Protein AF-A0A1G8EEW2-F1 (afdb_monomer_lite)

Structure (mmCIF, N/CA/C/O backbone):
data_AF-A0A1G8EEW2-F1
#
_entry.id   AF-A0A1G8EEW2-F1
#
loop_
_atom_site.group_PDB
_atom_site.id
_atom_site.type_symbol
_atom_site.label_atom_id
_atom_site.label_alt_id
_atom_site.label_comp_id
_atom_site.label_asym_id
_atom_site.label_entity_id
_atom_site.label_seq_id
_atom_site.pdbx_PDB_ins_code
_atom_site.Cartn_x
_atom_site.Cartn_y
_atom_site.Cartn_z
_atom_site.occupancy
_atom_site.B_iso_or_equiv
_atom_site.auth_seq_id
_atom_site.auth_comp_id
_atom_site.auth_asym_id
_atom_site.auth_atom_id
_atom_site.pdbx_PDB_model_num
ATOM 1 N N . MET A 1 1 ? -9.963 43.872 -14.928 1.00 46.62 1 MET A N 1
ATOM 2 C CA . MET A 1 1 ? -9.185 44.396 -16.072 1.00 46.62 1 MET A CA 1
ATOM 3 C C . MET A 1 1 ? -8.882 43.248 -17.023 1.00 46.62 1 MET A C 1
ATOM 5 O O . MET A 1 1 ? -8.241 42.291 -16.617 1.00 46.62 1 MET A O 1
ATOM 9 N N . ARG A 1 2 ? -9.425 43.295 -18.245 1.00 52.06 2 ARG A N 1
ATOM 10 C CA . ARG A 1 2 ? -9.190 42.301 -19.303 1.00 52.06 2 ARG A CA 1
ATOM 11 C C . ARG A 1 2 ? -7.984 42.766 -20.119 1.00 52.06 2 ARG A C 1
ATOM 13 O O . ARG A 1 2 ? -7.975 43.918 -20.540 1.00 52.06 2 ARG A O 1
ATOM 20 N N . LYS A 1 3 ? -7.003 41.900 -20.364 1.00 51.62 3 LYS A N 1
ATOM 21 C CA . LYS A 1 3 ? -6.015 42.116 -21.426 1.00 51.62 3 LYS A CA 1
ATOM 22 C C . LYS A 1 3 ? -5.994 40.884 -22.319 1.00 51.62 3 LYS A C 1
ATOM 24 O O . LYS A 1 3 ? -5.656 39.790 -21.889 1.00 51.62 3 LYS A O 1
ATOM 29 N N . SER A 1 4 ? -6.461 41.107 -23.539 1.00 51.03 4 SER A N 1
ATOM 30 C CA . SER A 1 4 ? -6.403 40.210 -24.682 1.00 51.03 4 SER A CA 1
ATOM 31 C C . SER A 1 4 ? -5.184 40.616 -25.507 1.00 51.03 4 SER A C 1
ATOM 33 O O . SER A 1 4 ? -5.006 41.811 -25.733 1.00 51.03 4 SER A O 1
ATOM 35 N N . 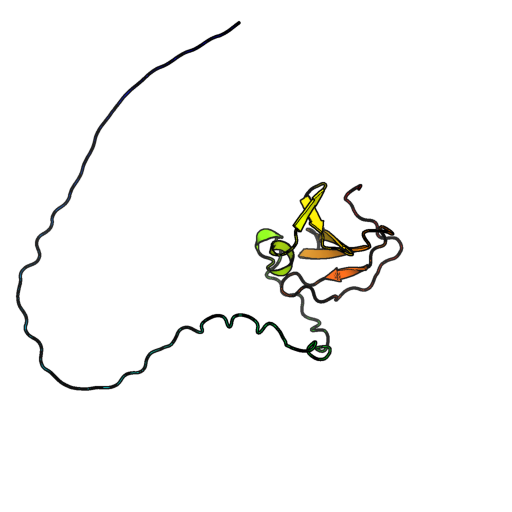ILE A 1 5 ? -4.368 39.659 -25.953 1.00 55.34 5 ILE A N 1
ATOM 36 C CA . ILE A 1 5 ? -3.429 39.851 -27.067 1.00 55.34 5 ILE A CA 1
ATOM 37 C C . ILE A 1 5 ? -3.501 38.598 -27.946 1.00 55.34 5 ILE A C 1
ATOM 39 O O . ILE A 1 5 ? -3.290 37.482 -27.477 1.00 55.34 5 ILE A O 1
ATOM 43 N N . ARG A 1 6 ? -3.848 38.813 -29.218 1.00 53.44 6 ARG A N 1
ATOM 44 C CA . ARG A 1 6 ? -3.702 37.881 -30.344 1.00 53.44 6 ARG A CA 1
ATOM 45 C C . ARG A 1 6 ? -2.419 38.231 -31.107 1.00 53.44 6 ARG A C 1
ATOM 47 O O . ARG A 1 6 ? -2.163 39.415 -31.289 1.00 53.44 6 ARG A O 1
ATOM 54 N N . ALA A 1 7 ? -1.721 37.225 -31.631 1.00 48.31 7 ALA A N 1
ATOM 55 C CA . ALA A 1 7 ? -0.947 37.221 -32.890 1.00 48.31 7 ALA A CA 1
ATOM 56 C C . ALA A 1 7 ? -0.492 35.755 -33.100 1.00 48.31 7 ALA A C 1
ATOM 58 O O . ALA A 1 7 ? 0.016 35.171 -32.151 1.00 48.31 7 ALA A O 1
ATOM 59 N N . VAL A 1 8 ? -0.823 34.982 -34.142 1.00 47.50 8 VAL A N 1
ATOM 60 C CA . VAL A 1 8 ? -0.857 35.126 -35.614 1.00 47.50 8 VAL A CA 1
ATOM 61 C C . VAL A 1 8 ? 0.493 34.817 -36.296 1.00 47.50 8 VAL A C 1
ATOM 63 O O . VAL A 1 8 ? 1.435 35.589 -36.199 1.00 47.50 8 VAL A O 1
ATOM 66 N N . LEU A 1 9 ? 0.441 33.713 -37.062 1.00 44.91 9 LEU A N 1
ATOM 67 C CA . LEU A 1 9 ? 1.160 33.307 -38.285 1.00 44.91 9 LEU A CA 1
ATOM 68 C C . LEU A 1 9 ? 2.604 32.770 -38.281 1.00 44.91 9 LEU A C 1
ATOM 70 O O . LEU A 1 9 ? 3.500 33.290 -37.630 1.00 44.91 9 LEU A O 1
ATOM 74 N N . SER A 1 10 ? 2.777 31.847 -39.247 1.00 43.91 10 SER A N 1
ATOM 75 C CA . SER A 1 10 ? 3.947 31.590 -40.114 1.00 43.91 10 SER A CA 1
ATOM 76 C C . SER A 1 10 ? 4.666 30.274 -39.803 1.00 43.91 10 SER A C 1
ATOM 78 O O . SER A 1 10 ? 4.938 29.989 -38.648 1.00 43.91 10 SER A O 1
ATOM 80 N N . SER A 1 11 ? 5.064 29.412 -40.736 1.00 39.88 11 SER A N 1
ATOM 81 C CA . SER A 1 11 ? 4.850 29.244 -42.177 1.00 39.88 11 SER A CA 1
ATOM 82 C C . SER A 1 11 ? 5.464 27.883 -42.537 1.00 39.88 11 SER A C 1
ATOM 84 O O . SER A 1 11 ? 6.407 27.445 -41.887 1.00 39.88 11 SER A O 1
ATOM 86 N N . THR A 1 12 ? 4.896 27.244 -43.560 1.00 51.81 12 THR A N 1
ATOM 87 C CA . THR A 1 12 ? 5.516 26.327 -44.543 1.00 51.81 12 THR A CA 1
ATOM 88 C C . THR A 1 12 ? 6.803 25.563 -44.190 1.00 51.81 12 THR A C 1
ATOM 90 O O . THR A 1 12 ? 7.849 26.168 -43.991 1.00 51.81 12 THR A O 1
ATOM 93 N N . ALA A 1 13 ? 6.785 24.247 -44.421 1.00 52.00 13 ALA A N 1
ATOM 94 C CA . ALA A 1 13 ? 7.497 23.663 -45.568 1.00 52.00 13 ALA A CA 1
ATOM 95 C C . ALA A 1 13 ? 7.127 22.181 -45.746 1.00 52.00 13 ALA A C 1
ATOM 97 O O . ALA A 1 13 ? 7.368 21.346 -44.877 1.00 52.00 13 ALA A O 1
ATOM 98 N N . CYS A 1 14 ? 6.547 21.872 -46.907 1.00 44.25 14 CYS A N 1
ATOM 99 C CA . CYS A 1 14 ? 6.525 20.530 -47.474 1.00 44.25 14 CYS A CA 1
ATOM 100 C C . CYS A 1 14 ? 7.940 20.167 -47.931 1.00 44.25 14 CYS A C 1
ATOM 102 O O . CYS A 1 14 ? 8.557 20.954 -48.644 1.00 44.25 14 CYS A O 1
ATOM 104 N N . LEU A 1 15 ? 8.401 18.958 -47.627 1.00 50.59 15 LEU A N 1
ATOM 105 C CA . LEU A 1 15 ? 9.419 18.283 -48.429 1.00 50.59 15 LEU A CA 1
ATOM 106 C C . LEU A 1 15 ? 8.953 16.849 -48.665 1.00 50.59 15 LEU A C 1
ATOM 108 O O . LEU A 1 15 ? 9.095 15.969 -47.821 1.00 50.59 15 LEU A O 1
ATOM 112 N N . ALA A 1 16 ? 8.332 16.661 -49.827 1.00 52.00 16 ALA A N 1
ATOM 113 C CA . ALA A 1 16 ? 8.111 15.365 -50.435 1.00 52.00 16 ALA A CA 1
ATOM 114 C C . ALA A 1 16 ? 9.401 14.969 -51.165 1.00 52.00 16 ALA A C 1
ATOM 116 O O . ALA A 1 16 ? 9.772 15.610 -52.146 1.00 52.00 16 ALA A O 1
ATOM 117 N N . SER A 1 17 ? 10.072 13.920 -50.694 1.00 48.88 17 SER A N 1
ATOM 118 C CA . SER A 1 17 ? 11.145 13.259 -51.438 1.00 48.88 17 SER A CA 1
ATOM 119 C C . SER A 1 17 ? 10.593 11.982 -52.057 1.00 48.88 17 SER A C 1
ATOM 121 O O . SER A 1 17 ? 10.326 11.001 -51.367 1.00 48.88 17 SER A O 1
ATOM 123 N N . LEU A 1 18 ? 10.396 12.040 -53.371 1.00 47.81 18 LEU A N 1
ATOM 124 C CA . LEU A 1 18 ? 10.058 10.931 -54.251 1.00 47.81 18 LEU A CA 1
ATOM 125 C C . LEU A 1 18 ? 11.375 10.303 -54.730 1.00 47.81 18 LEU A C 1
ATOM 127 O O . LEU A 1 18 ? 12.178 10.991 -55.356 1.00 47.81 18 LEU A O 1
ATOM 131 N N . LEU A 1 19 ? 11.603 9.018 -54.456 1.00 55.31 19 LEU A N 1
ATOM 132 C CA . LEU A 1 19 ? 12.672 8.250 -55.096 1.00 55.31 19 LEU A CA 1
ATOM 133 C C . LEU A 1 19 ? 12.113 6.945 -55.665 1.00 55.31 19 LEU A C 1
ATOM 135 O O . LEU A 1 19 ? 11.379 6.198 -55.024 1.00 55.31 19 LEU A O 1
ATOM 139 N N . LEU A 1 20 ? 12.458 6.791 -56.935 1.00 48.94 20 LEU A N 1
ATOM 140 C CA . LEU A 1 20 ? 12.036 5.862 -57.967 1.00 48.94 20 LEU A CA 1
ATOM 141 C C . LEU A 1 20 ? 12.575 4.444 -57.718 1.00 48.94 20 LEU A C 1
ATOM 143 O O . LEU A 1 20 ? 13.768 4.280 -57.480 1.00 48.94 20 LEU A O 1
ATOM 147 N N . ALA A 1 21 ? 11.723 3.425 -57.849 1.00 56.56 21 ALA A N 1
ATOM 148 C CA . ALA A 1 21 ? 12.133 2.022 -57.909 1.00 56.56 21 ALA A CA 1
ATOM 149 C C . ALA A 1 21 ? 11.821 1.447 -59.305 1.00 56.56 21 ALA A C 1
ATOM 151 O O . ALA A 1 21 ? 10.702 1.642 -59.789 1.00 56.56 21 ALA A O 1
ATOM 152 N N . PRO A 1 22 ? 12.765 0.753 -59.969 1.00 58.16 22 PRO A N 1
ATOM 153 C CA . PRO A 1 22 ? 12.488 0.051 -61.214 1.00 58.16 22 PRO A CA 1
ATOM 154 C C . PRO A 1 22 ? 11.783 -1.291 -60.974 1.00 58.16 22 PRO A C 1
ATOM 156 O O . PRO A 1 22 ? 12.032 -2.002 -60.000 1.00 58.16 22 PRO A O 1
ATOM 159 N N . ALA A 1 23 ? 10.895 -1.613 -61.910 1.00 50.44 23 ALA A N 1
ATOM 160 C CA . ALA A 1 23 ? 10.122 -2.840 -61.988 1.00 50.44 23 ALA A CA 1
ATOM 161 C C . ALA A 1 23 ? 10.964 -4.045 -62.446 1.00 50.44 23 ALA A C 1
ATOM 163 O O . ALA A 1 23 ? 11.810 -3.913 -63.327 1.00 50.44 23 ALA A O 1
ATOM 164 N N . GLY A 1 24 ? 10.614 -5.231 -61.935 1.00 50.66 24 GLY A N 1
ATOM 165 C CA . GLY A 1 24 ? 10.758 -6.493 -62.666 1.00 50.66 24 GLY A CA 1
ATOM 166 C C . GLY A 1 24 ? 11.666 -7.549 -62.038 1.00 50.66 24 GLY A C 1
ATOM 167 O O . GLY A 1 24 ? 12.842 -7.624 -62.369 1.00 50.66 24 GLY A O 1
ATOM 168 N N . PHE A 1 25 ? 11.086 -8.463 -61.251 1.00 51.47 25 PHE A N 1
ATOM 169 C CA . PHE A 1 25 ? 11.520 -9.865 -61.252 1.00 51.47 25 PHE A CA 1
ATOM 170 C C . PHE A 1 25 ? 10.357 -10.785 -60.846 1.00 51.47 25 PHE A C 1
ATOM 172 O O . PHE A 1 25 ? 9.705 -10.564 -59.826 1.00 51.47 25 PHE A O 1
ATOM 179 N N . HIS A 1 26 ? 10.064 -11.774 -61.691 1.00 60.38 26 HIS A N 1
ATOM 180 C CA . HIS A 1 26 ? 9.014 -12.778 -61.498 1.00 60.38 26 HIS A CA 1
ATOM 181 C C . HIS A 1 26 ? 9.461 -13.898 -60.530 1.00 60.38 26 HIS A C 1
ATOM 183 O O . HIS A 1 26 ? 10.660 -14.153 -60.407 1.00 60.38 26 HIS A O 1
ATOM 189 N N . PRO A 1 27 ? 8.516 -14.5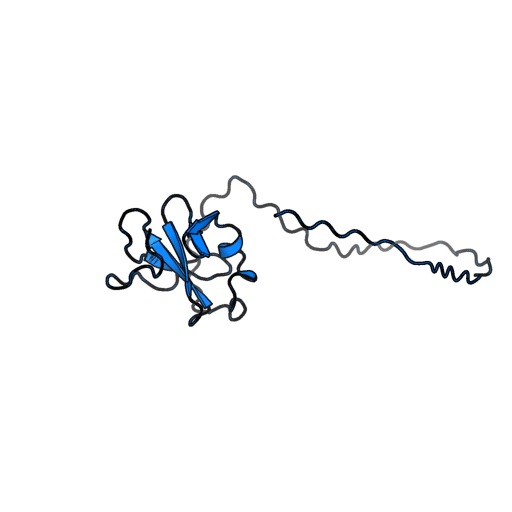88 -59.863 1.00 60.28 27 PRO A N 1
ATOM 190 C CA . PRO A 1 27 ? 8.803 -15.623 -58.865 1.00 60.28 27 PRO A CA 1
ATOM 191 C C . PRO A 1 27 ? 8.998 -17.027 -59.474 1.00 60.28 27 PRO A C 1
ATOM 193 O O . PRO A 1 27 ? 8.327 -17.359 -60.454 1.00 60.28 27 PRO A O 1
ATOM 196 N N . PRO A 1 28 ? 9.792 -17.910 -58.841 1.00 60.75 28 PRO A N 1
ATOM 197 C CA . PRO A 1 28 ? 9.562 -19.348 -58.901 1.00 60.75 28 PRO A CA 1
ATOM 198 C C . PRO A 1 28 ? 8.684 -19.831 -57.733 1.00 60.75 28 PRO A C 1
ATOM 200 O O . PRO A 1 28 ? 8.819 -19.394 -56.590 1.00 60.75 28 PRO A O 1
ATOM 203 N N . ALA A 1 29 ? 7.762 -20.732 -58.067 1.00 48.75 29 ALA A N 1
ATOM 204 C CA . ALA A 1 29 ? 6.871 -21.450 -57.165 1.00 48.75 29 ALA A CA 1
ATOM 205 C C . ALA A 1 29 ? 7.582 -22.590 -56.399 1.00 48.75 29 ALA A C 1
ATOM 207 O O . ALA A 1 29 ? 8.621 -23.073 -56.842 1.00 48.75 29 ALA A O 1
ATOM 208 N N . ALA A 1 30 ? 6.906 -23.056 -55.336 1.00 47.03 30 ALA A N 1
ATOM 209 C CA . ALA A 1 30 ? 7.237 -24.147 -54.401 1.00 47.03 30 ALA A CA 1
ATOM 210 C C . ALA A 1 30 ? 8.316 -23.777 -53.357 1.00 47.03 30 ALA A C 1
ATOM 212 O O . ALA A 1 30 ? 9.323 -23.170 -53.681 1.00 47.03 30 ALA A O 1
ATOM 213 N N . ASP A 1 31 ? 8.169 -24.039 -52.060 1.00 39.41 31 ASP A N 1
ATOM 214 C CA . ASP A 1 31 ? 7.468 -25.131 -51.387 1.00 39.41 31 ASP A CA 1
ATOM 215 C C . ASP A 1 31 ? 6.986 -24.679 -49.989 1.00 39.41 31 ASP A C 1
ATOM 217 O O . ASP A 1 31 ? 7.484 -23.714 -49.402 1.00 39.41 31 ASP A O 1
ATOM 221 N N . ALA A 1 32 ? 5.981 -25.370 -49.469 1.00 49.25 32 ALA A N 1
ATOM 222 C CA . ALA A 1 32 ? 5.336 -25.119 -48.198 1.00 49.25 32 ALA A CA 1
ATOM 223 C C . ALA A 1 32 ? 6.209 -25.568 -47.017 1.00 49.25 32 ALA A C 1
ATOM 225 O O . ALA A 1 32 ? 6.618 -26.720 -46.919 1.00 49.25 32 ALA A O 1
ATOM 226 N N . SER A 1 33 ? 6.397 -24.682 -46.039 1.00 45.56 33 SER A N 1
ATOM 227 C CA . SER A 1 33 ? 6.595 -25.057 -44.634 1.00 45.56 33 SER A CA 1
ATOM 228 C C . SER A 1 33 ? 6.247 -23.871 -43.745 1.00 45.56 33 SER A C 1
ATOM 230 O O . SER A 1 33 ? 7.055 -22.994 -43.449 1.00 45.56 33 SER A O 1
ATOM 232 N N . ALA A 1 34 ? 4.981 -23.838 -43.340 1.00 44.12 34 ALA A N 1
ATOM 233 C CA . ALA A 1 34 ? 4.488 -22.940 -42.318 1.00 44.12 34 ALA A CA 1
ATOM 234 C C . ALA A 1 34 ? 5.075 -23.347 -40.955 1.00 44.12 34 ALA A C 1
ATOM 236 O O . ALA A 1 34 ? 4.715 -24.377 -40.395 1.00 44.12 34 ALA A O 1
ATOM 237 N N . SER A 1 35 ? 5.943 -22.512 -40.388 1.00 41.94 35 SER A N 1
ATOM 238 C CA . SER A 1 35 ? 6.155 -22.451 -38.939 1.00 41.94 35 SER A CA 1
ATOM 239 C C . SER A 1 35 ? 5.844 -21.036 -38.485 1.00 41.94 35 SER A C 1
ATOM 241 O O . SER A 1 35 ? 6.704 -20.169 -38.358 1.00 41.94 35 SER A O 1
ATOM 243 N N . SER A 1 36 ? 4.546 -20.801 -38.309 1.00 43.44 36 SER A N 1
ATOM 244 C CA . SER A 1 36 ? 4.007 -19.607 -37.679 1.00 43.44 36 SER A CA 1
ATOM 245 C C . SER A 1 36 ? 4.479 -19.571 -36.225 1.00 43.44 36 SER A C 1
ATOM 247 O O . SER A 1 36 ? 3.924 -20.253 -35.365 1.00 43.44 36 SER A O 1
ATOM 249 N N . VAL A 1 37 ? 5.495 -18.758 -35.940 1.00 44.84 37 VAL A N 1
ATOM 250 C CA . VAL A 1 37 ? 5.802 -18.282 -34.586 1.00 44.84 37 VAL A CA 1
ATOM 251 C C . VAL A 1 37 ? 4.636 -17.408 -34.127 1.00 44.84 37 VAL A C 1
ATOM 253 O O . VAL A 1 37 ? 4.577 -16.204 -34.360 1.00 44.84 37 VAL A O 1
ATOM 256 N N . ILE A 1 38 ? 3.651 -18.062 -33.518 1.00 43.12 38 ILE A N 1
ATOM 257 C CA . ILE A 1 38 ? 2.539 -17.429 -32.821 1.00 43.12 38 ILE A CA 1
ATOM 258 C C . ILE A 1 38 ? 3.132 -16.709 -31.607 1.00 43.12 38 ILE A C 1
ATOM 260 O O . ILE A 1 38 ? 3.637 -17.338 -30.677 1.00 43.12 38 ILE A O 1
ATOM 264 N N . ALA A 1 39 ? 3.068 -15.378 -31.609 1.00 44.75 39 ALA A N 1
ATOM 265 C CA . ALA A 1 39 ? 3.219 -14.587 -30.395 1.00 44.75 39 ALA A CA 1
ATOM 266 C C . ALA A 1 39 ? 2.238 -15.125 -29.336 1.00 44.75 39 ALA A C 1
ATOM 268 O O . ALA A 1 39 ? 1.068 -15.330 -29.674 1.00 44.75 39 ALA A O 1
ATOM 269 N N . PRO A 1 40 ? 2.634 -15.349 -28.069 1.00 39.91 40 PRO A N 1
ATOM 270 C CA . PRO A 1 40 ? 1.669 -15.763 -27.069 1.00 39.91 40 PRO A CA 1
ATOM 271 C C . PRO A 1 40 ? 0.689 -14.610 -26.851 1.00 39.91 40 PRO A C 1
ATOM 273 O O . PRO A 1 40 ? 1.004 -13.593 -26.227 1.00 39.91 40 PRO A O 1
ATOM 276 N N . ALA A 1 41 ? -0.521 -14.769 -27.384 1.00 43.41 41 ALA A N 1
ATOM 277 C CA . ALA A 1 41 ? -1.670 -13.995 -26.966 1.00 43.41 41 ALA A CA 1
ATOM 278 C C . ALA A 1 41 ? -1.735 -14.078 -25.436 1.00 43.41 41 ALA A C 1
ATOM 280 O O . ALA A 1 41 ? -1.781 -15.174 -24.877 1.00 43.41 41 ALA A O 1
ATOM 281 N N . LYS A 1 42 ? -1.716 -12.934 -24.739 1.00 43.69 42 LYS A N 1
ATOM 282 C CA . LYS A 1 42 ? -2.008 -12.913 -23.301 1.00 43.69 42 LYS A CA 1
ATOM 283 C C . LYS A 1 42 ? -3.387 -13.556 -23.118 1.00 43.69 42 LYS A C 1
ATOM 285 O O . LYS A 1 42 ? -4.357 -12.997 -23.640 1.00 43.69 42 LYS A O 1
ATOM 290 N N . PRO A 1 43 ? -3.519 -14.699 -22.423 1.00 42.31 43 PRO A N 1
ATOM 291 C CA . PRO A 1 43 ? -4.828 -15.288 -22.227 1.00 42.31 43 PRO A CA 1
ATOM 292 C C . PRO A 1 43 ? -5.663 -14.320 -21.387 1.00 42.31 43 PRO A C 1
ATOM 294 O O . PRO A 1 43 ? -5.270 -13.903 -20.296 1.00 42.31 43 PRO A O 1
ATOM 297 N N . LYS A 1 44 ? -6.826 -13.936 -21.917 1.00 40.59 44 LYS A N 1
ATOM 298 C CA . LYS A 1 44 ? -7.890 -13.292 -21.145 1.00 40.59 44 LYS A CA 1
ATOM 299 C C . LYS A 1 44 ? -8.191 -14.209 -19.951 1.00 40.59 44 LYS A C 1
ATOM 301 O O . LYS A 1 44 ? -8.490 -15.379 -20.193 1.00 40.59 44 LYS A O 1
ATOM 306 N N . PRO A 1 45 ? -8.111 -13.741 -18.691 1.00 46.91 45 PRO A N 1
ATOM 307 C CA . PRO A 1 45 ? -8.359 -14.621 -17.560 1.00 46.91 45 PRO A CA 1
ATOM 308 C C . PRO A 1 45 ? -9.803 -15.147 -17.648 1.00 46.91 45 PRO A C 1
ATOM 310 O O . PRO A 1 45 ? -10.732 -14.341 -17.796 1.00 46.91 45 PRO A O 1
ATOM 313 N N . PRO A 1 46 ? -10.020 -16.474 -17.617 1.00 46.25 46 PRO A N 1
ATOM 314 C CA . PRO A 1 46 ? -11.360 -17.035 -17.629 1.00 46.25 46 PRO A CA 1
ATOM 315 C C . PRO A 1 46 ? -12.086 -16.623 -16.346 1.00 46.25 46 PRO A C 1
ATOM 317 O O . PRO A 1 46 ? -11.557 -16.712 -15.242 1.00 46.25 46 PRO A O 1
ATOM 320 N N . ARG A 1 47 ? -13.322 -16.150 -16.516 1.00 47.91 47 ARG A N 1
ATOM 321 C CA . ARG A 1 47 ? -14.151 -15.503 -15.487 1.00 47.91 47 ARG A CA 1
ATOM 322 C C . ARG A 1 47 ? -14.523 -16.414 -14.298 1.00 47.91 47 ARG A C 1
ATOM 324 O O . ARG A 1 47 ? -15.008 -15.890 -13.307 1.00 47.91 47 ARG A O 1
ATOM 331 N N . ASN A 1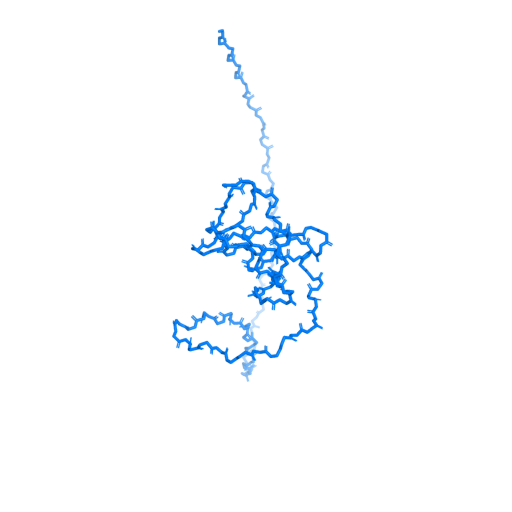 48 ? -14.239 -17.720 -14.357 1.00 46.41 48 ASN A N 1
ATOM 332 C CA . ASN A 1 48 ? -14.678 -18.721 -13.374 1.00 46.41 48 ASN A CA 1
ATOM 333 C C . ASN A 1 48 ? -13.558 -19.702 -12.951 1.00 46.41 48 ASN A C 1
ATOM 335 O O . ASN A 1 48 ? -13.770 -20.912 -12.977 1.00 46.41 48 ASN A O 1
ATOM 339 N N . GLN A 1 49 ? -12.363 -19.229 -12.579 1.00 44.34 49 GLN A N 1
ATOM 340 C CA . GLN A 1 49 ? -11.411 -20.099 -11.867 1.00 44.34 49 GLN A CA 1
ATOM 341 C C . GLN A 1 49 ? -11.668 -20.038 -10.348 1.00 44.34 49 GLN A C 1
ATOM 343 O O . GLN A 1 49 ? -11.684 -18.934 -9.796 1.00 44.34 49 GLN A O 1
ATOM 348 N N . PRO A 1 50 ? -11.864 -21.180 -9.654 1.00 46.41 50 PRO A N 1
ATOM 349 C CA . PRO A 1 50 ? -11.782 -21.228 -8.194 1.00 46.41 50 PRO A CA 1
ATOM 350 C C . PRO A 1 50 ? -10.386 -20.760 -7.743 1.00 46.41 50 PRO A C 1
ATOM 352 O O . PRO A 1 50 ? -9.431 -20.900 -8.512 1.00 46.41 50 PRO A O 1
ATOM 355 N N . PRO A 1 51 ? -10.243 -20.167 -6.539 1.00 49.16 51 PRO A N 1
ATOM 356 C CA . PRO A 1 51 ? -8.974 -19.602 -6.097 1.00 49.16 51 PRO A CA 1
ATOM 357 C C . PRO A 1 51 ? -7.898 -20.684 -6.148 1.00 49.16 51 PRO A C 1
ATOM 359 O O . PRO A 1 51 ? -7.998 -21.700 -5.461 1.00 49.16 51 PRO A O 1
ATOM 362 N N . ALA A 1 52 ? -6.893 -20.466 -6.999 1.00 44.47 52 ALA A N 1
ATOM 363 C CA . ALA A 1 52 ? -5.720 -21.318 -7.063 1.00 44.47 52 ALA A CA 1
ATOM 364 C C . ALA A 1 52 ? -5.170 -21.488 -5.642 1.00 44.47 52 ALA A C 1
ATOM 366 O O . ALA A 1 52 ? -5.047 -20.508 -4.901 1.00 44.47 52 ALA A O 1
ATOM 367 N N . ALA A 1 53 ? -4.903 -22.742 -5.273 1.00 37.97 53 ALA A N 1
ATOM 368 C CA . ALA A 1 53 ? -4.319 -23.135 -3.999 1.00 37.97 53 ALA A CA 1
ATOM 369 C C . ALA A 1 53 ? -3.177 -22.183 -3.589 1.00 37.97 53 ALA A C 1
ATOM 371 O O . ALA A 1 53 ? -2.477 -21.679 -4.475 1.00 37.97 53 ALA A O 1
ATOM 372 N N . PRO A 1 54 ? -2.979 -21.921 -2.281 1.00 45.19 54 PRO A N 1
ATOM 373 C CA . PRO A 1 54 ? -1.962 -20.993 -1.804 1.00 45.19 54 PRO A CA 1
ATOM 374 C C . PRO A 1 54 ? -0.598 -21.402 -2.358 1.00 45.19 54 PRO A C 1
ATOM 376 O O . PRO A 1 54 ? -0.002 -22.388 -1.930 1.00 45.19 54 PRO A O 1
ATOM 379 N N . GLN A 1 55 ? -0.130 -20.649 -3.353 1.00 47.44 55 GLN A N 1
ATOM 380 C CA . GLN A 1 55 ? 1.220 -20.772 -3.875 1.00 47.44 55 GLN A CA 1
ATOM 381 C C . GLN A 1 55 ? 2.166 -20.545 -2.685 1.00 47.44 55 GLN A C 1
ATOM 383 O O . GLN A 1 55 ? 1.971 -19.560 -1.960 1.00 47.44 55 GLN A O 1
ATOM 388 N N . PRO A 1 56 ? 3.143 -21.436 -2.432 1.00 42.88 56 PRO A N 1
ATOM 389 C CA . PRO A 1 56 ? 4.125 -21.219 -1.377 1.00 42.88 56 PRO A CA 1
ATOM 390 C C . PRO A 1 56 ? 4.767 -19.854 -1.616 1.00 42.88 56 PRO A C 1
ATOM 392 O O . PRO A 1 56 ? 5.189 -19.568 -2.735 1.00 42.88 56 PRO A O 1
ATOM 395 N N . ALA A 1 57 ? 4.752 -18.993 -0.594 1.00 46.56 57 ALA A N 1
ATOM 396 C CA . ALA A 1 57 ? 5.216 -17.617 -0.702 1.00 46.56 57 ALA A CA 1
ATOM 397 C C . ALA A 1 57 ? 6.625 -17.605 -1.318 1.00 46.56 57 ALA A C 1
ATOM 399 O O . ALA A 1 57 ? 7.559 -18.085 -0.670 1.00 46.56 57 ALA A O 1
ATOM 400 N N . PRO A 1 58 ? 6.817 -17.090 -2.547 1.00 45.00 58 PRO A N 1
ATOM 401 C CA . PRO A 1 58 ? 8.159 -16.928 -3.059 1.00 45.00 58 PRO A CA 1
ATOM 402 C C . PRO A 1 58 ? 8.823 -15.859 -2.191 1.00 45.00 58 PRO A C 1
ATOM 404 O O . PRO A 1 58 ? 8.468 -14.680 -2.248 1.00 45.00 58 PRO A O 1
ATOM 407 N N . SER A 1 59 ? 9.782 -16.264 -1.357 1.00 53.53 59 SER A N 1
ATOM 408 C CA . SER A 1 59 ? 10.714 -15.346 -0.706 1.00 53.53 59 SER A CA 1
ATOM 409 C C . SER A 1 59 ? 11.643 -14.781 -1.785 1.00 53.53 59 SER A C 1
ATOM 411 O O . SER A 1 59 ? 12.781 -15.209 -1.949 1.00 53.53 59 SER A O 1
ATOM 413 N N . GLY A 1 60 ? 11.122 -13.883 -2.611 1.00 49.47 60 GLY A N 1
ATOM 414 C CA . GLY A 1 60 ? 11.793 -13.453 -3.828 1.00 49.47 60 GLY A CA 1
ATOM 415 C C . GLY A 1 60 ? 11.244 -12.116 -4.265 1.00 49.47 60 GLY A C 1
ATOM 416 O O . GLY A 1 60 ? 10.383 -12.040 -5.133 1.00 49.47 60 GLY A O 1
ATOM 417 N N . ARG A 1 61 ? 11.725 -11.056 -3.616 1.00 51.69 61 ARG A N 1
ATOM 418 C CA . ARG A 1 61 ? 11.490 -9.662 -3.998 1.00 51.69 61 ARG A CA 1
ATOM 419 C C . ARG A 1 61 ? 11.727 -9.504 -5.505 1.00 51.69 61 ARG A C 1
ATOM 421 O O . ARG A 1 61 ? 12.875 -9.526 -5.944 1.00 51.69 61 ARG A O 1
ATOM 428 N N . THR A 1 62 ? 10.672 -9.303 -6.295 1.00 53.22 62 THR A N 1
ATOM 429 C CA . THR A 1 62 ? 10.829 -8.931 -7.706 1.00 53.22 62 THR A CA 1
ATOM 430 C C . THR A 1 62 ? 11.368 -7.504 -7.752 1.00 53.22 62 THR A C 1
ATOM 432 O O . THR A 1 62 ? 10.647 -6.530 -7.552 1.00 53.22 62 THR A O 1
ATOM 435 N N . VAL A 1 63 ? 12.673 -7.374 -7.986 1.00 52.81 63 VAL A N 1
ATOM 436 C CA . VAL A 1 63 ? 13.442 -6.114 -7.974 1.00 52.81 63 VAL A CA 1
ATOM 437 C C . VAL A 1 63 ? 13.002 -5.076 -9.017 1.00 52.81 63 VAL A C 1
ATOM 439 O O . VAL A 1 63 ? 13.505 -3.953 -9.011 1.00 52.81 63 VAL A O 1
ATOM 442 N N . ASN A 1 64 ? 12.055 -5.415 -9.897 1.00 52.91 64 ASN A N 1
ATOM 443 C CA . ASN A 1 64 ? 11.657 -4.576 -11.030 1.00 52.91 64 ASN A CA 1
ATOM 444 C C . ASN A 1 64 ? 10.538 -3.560 -10.717 1.00 52.91 64 ASN A C 1
ATOM 446 O O . ASN A 1 64 ? 10.129 -2.773 -11.571 1.00 52.91 64 ASN A O 1
ATOM 450 N N . SER A 1 65 ? 10.061 -3.536 -9.474 1.00 59.69 65 SER A N 1
ATOM 451 C CA . SER A 1 65 ? 8.947 -2.689 -9.043 1.00 59.69 65 SER A CA 1
ATOM 452 C C . SER A 1 65 ? 9.414 -1.560 -8.123 1.00 59.69 65 SER A C 1
ATOM 454 O O . SER A 1 65 ? 8.876 -1.377 -7.041 1.00 59.69 65 SER A O 1
ATOM 456 N N . LYS A 1 66 ? 10.441 -0.790 -8.510 1.00 72.06 66 LYS A N 1
ATOM 457 C CA . LYS A 1 66 ? 10.865 0.393 -7.725 1.00 72.06 66 LYS A CA 1
ATOM 458 C C . LYS A 1 66 ? 9.877 1.563 -7.805 1.00 72.06 66 LYS A C 1
ATOM 460 O O . LYS A 1 66 ? 9.967 2.486 -7.002 1.00 72.06 66 LYS A O 1
ATOM 465 N N . SER A 1 67 ? 8.950 1.545 -8.764 1.00 86.81 67 SER A N 1
ATOM 466 C CA . SER A 1 67 ? 7.997 2.632 -8.976 1.00 86.81 67 SER A CA 1
ATOM 467 C C . SER A 1 67 ? 6.556 2.123 -9.033 1.00 86.81 67 SER A C 1
ATOM 469 O O . SER A 1 67 ? 6.317 1.031 -9.556 1.00 86.81 67 SER A O 1
ATOM 471 N N . PRO A 1 68 ? 5.579 2.929 -8.586 1.00 91.25 68 PRO A N 1
ATOM 472 C CA . PRO A 1 68 ? 4.168 2.576 -8.698 1.00 91.25 68 PRO A CA 1
ATOM 473 C C . PRO A 1 68 ? 3.719 2.399 -10.153 1.00 91.25 68 PRO A C 1
ATOM 475 O O . PRO A 1 68 ? 2.863 1.567 -10.436 1.00 91.25 68 PRO A O 1
ATOM 478 N N . ALA A 1 69 ? 4.316 3.144 -11.088 1.00 90.44 69 ALA A N 1
ATOM 479 C CA . ALA A 1 69 ? 3.947 3.104 -12.501 1.00 90.44 69 ALA A CA 1
ATOM 480 C C . ALA A 1 69 ? 4.219 1.738 -13.151 1.00 90.44 69 ALA A C 1
ATOM 482 O O . ALA A 1 69 ? 3.469 1.319 -14.031 1.00 90.44 69 ALA A O 1
ATOM 483 N N . THR A 1 70 ? 5.257 1.024 -12.706 1.00 89.81 70 THR A N 1
ATOM 484 C CA . THR A 1 70 ? 5.627 -0.288 -13.254 1.00 89.81 70 THR A CA 1
ATOM 485 C C . THR A 1 70 ? 4.890 -1.452 -12.593 1.00 89.81 70 THR A C 1
ATOM 487 O O . THR A 1 70 ? 5.055 -2.585 -13.032 1.00 89.81 70 THR A O 1
ATOM 490 N N . SER A 1 71 ? 4.054 -1.199 -11.578 1.00 92.38 71 SER A N 1
ATOM 491 C CA . SER A 1 71 ? 3.318 -2.227 -10.837 1.00 92.38 71 SER A CA 1
ATOM 492 C C . SER A 1 71 ? 1.941 -2.517 -11.463 1.00 92.38 71 SER A C 1
ATOM 494 O O . SER A 1 71 ? 1.032 -1.684 -11.386 1.00 92.38 71 SER A O 1
ATOM 496 N N . PRO A 1 72 ? 1.714 -3.722 -12.025 1.00 93.56 72 PRO A N 1
ATOM 497 C CA . PRO A 1 72 ? 0.400 -4.133 -12.519 1.00 93.56 72 PRO A CA 1
ATOM 498 C C . PRO A 1 72 ? -0.666 -4.150 -11.420 1.00 93.56 72 PRO A C 1
ATOM 500 O O . PRO A 1 72 ? -1.793 -3.707 -11.654 1.00 93.56 72 PRO A O 1
ATOM 503 N N . PHE A 1 73 ? -0.324 -4.627 -10.213 1.00 95.00 73 PHE A N 1
ATOM 5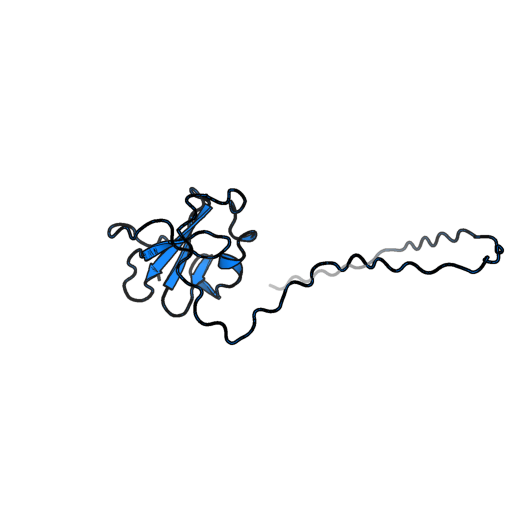04 C CA . PHE A 1 73 ? -1.261 -4.640 -9.091 1.00 95.00 73 PHE A CA 1
ATOM 505 C C . PHE A 1 73 ? -1.655 -3.223 -8.660 1.00 95.00 73 PHE A C 1
ATOM 507 O O . PHE A 1 73 ? -2.827 -2.985 -8.385 1.00 95.00 73 PHE A O 1
ATOM 514 N N . TRP A 1 74 ? -0.718 -2.275 -8.619 1.00 96.06 74 TRP A N 1
ATOM 515 C CA . TRP A 1 74 ? -1.012 -0.887 -8.266 1.00 96.06 74 TRP A CA 1
ATOM 516 C C . TRP A 1 74 ? -1.925 -0.218 -9.295 1.00 96.06 74 TRP A C 1
ATOM 518 O O . TRP A 1 74 ? -2.916 0.422 -8.939 1.00 96.06 74 TRP A O 1
ATOM 528 N N . ASN A 1 75 ? -1.629 -0.422 -10.580 1.00 95.38 75 ASN A N 1
ATOM 529 C CA . ASN A 1 75 ? -2.322 0.238 -11.685 1.00 95.38 75 ASN A CA 1
ATOM 530 C C . ASN A 1 75 ? -3.783 -0.205 -11.857 1.00 95.38 75 ASN A C 1
ATOM 532 O O . ASN A 1 75 ? -4.583 0.550 -12.405 1.00 95.38 75 ASN A O 1
ATOM 536 N N . ARG A 1 76 ? -4.163 -1.394 -11.367 1.00 95.62 76 ARG A N 1
ATOM 537 C CA . ARG A 1 76 ? -5.565 -1.857 -11.390 1.00 95.62 76 ARG A CA 1
ATOM 538 C C . ARG A 1 76 ? -6.433 -1.300 -10.258 1.00 95.62 76 ARG A C 1
ATOM 540 O O . ARG A 1 76 ? -7.650 -1.472 -10.291 1.00 95.62 76 ARG A O 1
ATOM 547 N N . LEU A 1 77 ? -5.836 -0.695 -9.231 1.00 97.38 77 LEU A N 1
ATOM 548 C CA . LEU A 1 77 ? -6.577 -0.176 -8.085 1.00 97.38 77 LEU A CA 1
ATOM 549 C C . LEU A 1 77 ? -7.153 1.213 -8.376 1.00 97.38 77 LEU A C 1
ATOM 551 O O . LEU A 1 77 ? -6.568 2.030 -9.097 1.00 97.38 77 LEU A O 1
ATOM 555 N N . ARG A 1 78 ? -8.284 1.530 -7.742 1.00 98.06 78 ARG A N 1
ATOM 556 C CA . ARG A 1 78 ? -8.927 2.839 -7.899 1.00 98.06 78 ARG A CA 1
ATOM 557 C C . ARG A 1 78 ? -8.118 3.922 -7.196 1.00 98.06 78 ARG A C 1
ATOM 559 O O . ARG A 1 78 ? -7.537 3.682 -6.137 1.00 98.06 78 ARG A O 1
ATOM 566 N N . ASN A 1 79 ? -8.084 5.115 -7.785 1.00 97.75 79 ASN A N 1
ATOM 567 C CA . ASN A 1 79 ? -7.479 6.292 -7.168 1.00 97.75 79 ASN A CA 1
ATOM 568 C C . ASN A 1 79 ? -8.137 6.599 -5.816 1.00 97.75 79 ASN A C 1
ATOM 570 O O . ASN A 1 79 ? -9.354 6.506 -5.675 1.00 97.75 79 ASN A O 1
ATOM 574 N N . PHE A 1 80 ? -7.329 6.990 -4.835 1.00 95.44 80 PHE A N 1
ATOM 575 C CA . PHE A 1 80 ? -7.778 7.449 -3.526 1.00 95.44 80 PHE A CA 1
ATOM 576 C C . PHE A 1 80 ? -7.089 8.772 -3.151 1.00 95.44 80 PHE A C 1
ATOM 578 O O . PHE A 1 80 ? -6.348 9.356 -3.946 1.00 95.44 80 PHE A O 1
ATOM 585 N N . LYS A 1 81 ? -7.365 9.281 -1.946 1.00 92.00 81 LYS A N 1
ATOM 586 C CA . LYS A 1 81 ? -6.792 10.535 -1.435 1.00 92.00 81 LYS A CA 1
ATOM 587 C C . LYS A 1 81 ? -5.254 10.479 -1.411 1.00 92.00 81 LYS A C 1
ATOM 589 O O . LYS A 1 81 ? -4.678 9.419 -1.195 1.00 92.00 81 LYS A O 1
ATOM 594 N N . ALA A 1 82 ? -4.610 11.631 -1.609 1.00 92.19 82 ALA A N 1
ATOM 595 C CA . ALA A 1 82 ? -3.155 11.830 -1.503 1.00 92.19 82 ALA A CA 1
ATOM 596 C C . ALA A 1 82 ? -2.281 10.829 -2.291 1.00 92.19 82 ALA A C 1
ATOM 598 O O . ALA A 1 82 ? -1.214 10.429 -1.836 1.00 92.19 82 ALA A O 1
ATOM 599 N N . GLY A 1 83 ? -2.734 10.401 -3.473 1.00 91.94 83 GLY A N 1
ATOM 600 C CA . GLY A 1 83 ? -1.974 9.470 -4.314 1.00 91.94 83 GLY A CA 1
ATOM 601 C C . GLY A 1 83 ? -1.997 8.018 -3.829 1.00 91.94 83 GLY A C 1
ATOM 602 O O . GLY A 1 83 ? -1.370 7.164 -4.454 1.00 91.94 83 GLY A O 1
ATOM 603 N N . ALA A 1 84 ? -2.748 7.718 -2.766 1.00 96.62 84 ALA A N 1
ATOM 604 C CA . ALA A 1 84 ? -3.060 6.353 -2.384 1.00 96.62 84 ALA A CA 1
ATOM 605 C C . ALA A 1 84 ? -4.011 5.703 -3.400 1.00 96.62 84 ALA A C 1
ATOM 607 O O . ALA A 1 84 ? -4.623 6.350 -4.260 1.00 96.62 84 ALA A O 1
ATOM 608 N N . ARG A 1 85 ? -4.163 4.390 -3.269 1.00 97.62 85 ARG A N 1
ATOM 609 C CA . ARG A 1 85 ? -5.107 3.581 -4.035 1.00 97.62 85 ARG A CA 1
ATOM 610 C C . ARG A 1 85 ? -6.065 2.865 -3.099 1.00 97.62 85 ARG A C 1
ATOM 612 O O . ARG A 1 85 ? -5.788 2.741 -1.913 1.00 97.62 85 ARG A O 1
ATOM 619 N N . HIS A 1 86 ? -7.206 2.399 -3.588 1.00 97.94 86 HIS A N 1
ATOM 620 C CA . HIS A 1 86 ? -8.136 1.645 -2.750 1.00 97.94 86 HIS A CA 1
ATOM 621 C C . HIS A 1 86 ? -8.952 0.618 -3.535 1.00 97.94 86 HIS A C 1
ATOM 623 O O . HIS A 1 86 ? -9.170 0.751 -4.741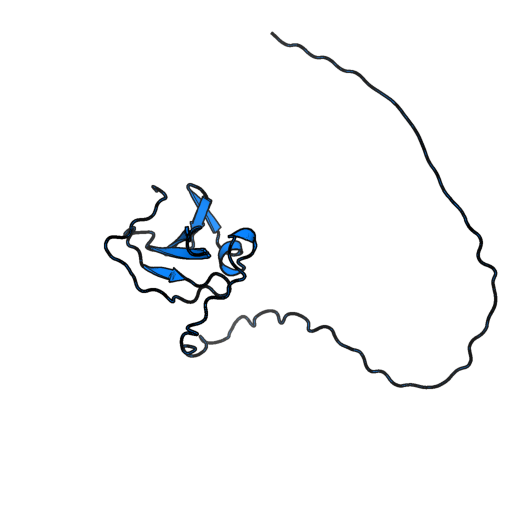 1.00 97.94 86 HIS A O 1
ATOM 629 N N . ASP A 1 87 ? -9.451 -0.374 -2.806 1.00 97.00 87 ASP A N 1
ATOM 630 C CA . ASP A 1 87 ? -10.543 -1.247 -3.226 1.00 97.00 87 ASP A CA 1
ATOM 631 C C . ASP A 1 87 ? -11.737 -1.068 -2.262 1.00 97.00 87 ASP A C 1
ATOM 633 O O . ASP A 1 87 ? -11.939 0.021 -1.698 1.00 97.00 87 ASP A O 1
ATOM 637 N N . ASP A 1 88 ? -12.599 -2.073 -2.131 1.00 96.56 88 ASP A N 1
ATOM 638 C CA . ASP A 1 88 ? -13.774 -1.998 -1.260 1.00 96.56 88 ASP A CA 1
ATOM 639 C C . ASP A 1 88 ? -13.413 -2.123 0.228 1.00 96.56 88 ASP A C 1
ATOM 641 O O . ASP A 1 88 ? -14.074 -1.525 1.083 1.00 96.56 88 ASP A O 1
ATOM 645 N N . LYS A 1 89 ? -12.335 -2.844 0.557 1.00 97.06 89 LYS A N 1
ATOM 646 C CA . LYS A 1 89 ? -11.973 -3.212 1.935 1.00 97.06 89 LYS A CA 1
ATOM 647 C C . LYS A 1 89 ? -10.703 -2.524 2.434 1.00 97.06 89 LYS A C 1
ATOM 649 O O . LYS A 1 89 ? -10.549 -2.320 3.643 1.00 97.06 89 LYS A O 1
ATOM 654 N N . TYR A 1 90 ? -9.811 -2.145 1.533 1.00 98.06 90 TYR A N 1
ATOM 655 C CA . TYR A 1 90 ? -8.458 -1.713 1.826 1.00 98.06 90 TYR A CA 1
ATOM 656 C C . TYR A 1 90 ? -8.093 -0.408 1.120 1.00 98.06 90 TYR A C 1
ATOM 658 O O . TYR A 1 90 ? -8.608 -0.064 0.055 1.00 98.06 90 TYR A O 1
ATOM 666 N N . VAL A 1 91 ? -7.170 0.311 1.749 1.00 98.00 91 VAL A N 1
ATOM 667 C CA . VAL A 1 91 ? -6.414 1.421 1.173 1.00 98.00 91 VAL A CA 1
ATOM 668 C C . VAL A 1 91 ? -4.969 0.962 1.031 1.00 98.00 91 VAL A C 1
ATOM 670 O O . VAL A 1 91 ? -4.454 0.253 1.893 1.00 98.00 91 VAL A O 1
ATOM 673 N N . TYR A 1 92 ? -4.334 1.352 -0.061 1.00 97.88 92 TYR A N 1
ATOM 674 C CA . TYR A 1 92 ? -3.006 0.935 -0.463 1.00 97.88 92 TYR A CA 1
ATOM 675 C C . TYR A 1 92 ? -2.120 2.157 -0.624 1.00 97.88 92 TYR A C 1
ATOM 677 O O . TYR A 1 92 ? -2.495 3.123 -1.294 1.00 97.88 92 TYR A O 1
ATOM 685 N N . GLU A 1 93 ? -0.934 2.100 -0.042 1.00 97.12 93 GLU A N 1
ATOM 686 C CA . GLU A 1 93 ? 0.075 3.140 -0.175 1.00 97.12 93 GLU A CA 1
ATOM 687 C C . GLU A 1 93 ? 1.341 2.546 -0.756 1.00 97.12 93 GLU A C 1
ATOM 689 O O . GLU A 1 93 ? 1.744 1.441 -0.405 1.00 97.12 93 GLU A O 1
ATOM 694 N N . TRP A 1 94 ? 1.978 3.294 -1.646 1.00 95.94 94 TRP A N 1
ATOM 695 C CA . TRP A 1 94 ? 3.280 2.901 -2.146 1.00 95.94 94 TRP A CA 1
ATOM 696 C C . TRP A 1 94 ? 4.343 3.180 -1.081 1.00 95.94 94 TRP A C 1
ATOM 698 O O . TRP A 1 94 ? 4.399 4.286 -0.520 1.00 95.94 94 TRP A O 1
ATOM 708 N N . ASP A 1 95 ? 5.195 2.203 -0.802 1.00 93.38 95 ASP A N 1
ATOM 709 C CA . ASP A 1 95 ? 6.417 2.406 -0.040 1.00 93.38 95 ASP A CA 1
ATOM 710 C C . ASP A 1 95 ? 7.588 2.598 -1.007 1.00 93.38 95 ASP A C 1
ATOM 712 O O . ASP A 1 95 ? 8.071 1.670 -1.656 1.00 93.38 95 ASP A O 1
ATOM 716 N N . TYR A 1 96 ? 8.058 3.837 -1.107 1.00 90.62 96 TYR A N 1
ATOM 717 C CA . TYR A 1 96 ? 9.176 4.186 -1.979 1.00 90.62 96 TYR A CA 1
ATOM 718 C C . TYR A 1 96 ? 10.528 3.687 -1.460 1.00 90.62 96 TYR A C 1
ATOM 720 O O . TYR A 1 96 ? 11.453 3.547 -2.255 1.00 90.62 96 TYR A O 1
ATOM 728 N N . LEU A 1 97 ? 10.654 3.405 -0.159 1.00 89.31 97 LEU A N 1
ATOM 729 C CA . LEU A 1 97 ? 11.894 2.890 0.417 1.00 89.31 97 LEU A CA 1
ATOM 730 C C . LEU A 1 97 ? 12.080 1.410 0.065 1.00 89.31 97 LEU A C 1
ATOM 732 O O . LEU A 1 97 ? 13.189 0.964 -0.235 1.00 89.31 97 LEU A O 1
ATOM 736 N N . HIS A 1 98 ? 10.987 0.649 0.069 1.00 87.31 98 HIS A N 1
ATOM 737 C CA . HIS A 1 98 ? 11.030 -0.798 -0.133 1.00 87.31 98 HIS A CA 1
ATOM 738 C C . HIS A 1 98 ? 10.612 -1.234 -1.542 1.00 87.31 98 HIS A C 1
ATOM 740 O O . HIS A 1 98 ? 11.041 -2.303 -1.993 1.00 87.31 98 HIS A O 1
ATOM 746 N N . GLY A 1 99 ? 9.864 -0.399 -2.266 1.00 89.94 99 GLY A N 1
ATOM 747 C CA . GLY A 1 99 ? 9.269 -0.757 -3.552 1.00 89.94 99 GLY A CA 1
ATOM 748 C C . GLY A 1 99 ? 8.175 -1.807 -3.388 1.00 89.94 99 GLY A C 1
ATOM 749 O O . GLY A 1 99 ? 8.080 -2.720 -4.200 1.00 89.94 99 GLY A O 1
ATOM 750 N N . ASP A 1 100 ? 7.410 -1.731 -2.300 1.00 92.75 100 ASP A N 1
ATOM 751 C CA . ASP A 1 100 ? 6.260 -2.586 -2.027 1.00 92.75 100 ASP A CA 1
ATOM 752 C C . ASP A 1 100 ? 4.997 -1.753 -1.767 1.00 92.75 100 ASP A C 1
ATOM 754 O O . ASP A 1 100 ? 4.999 -0.517 -1.826 1.00 92.75 100 ASP A O 1
ATOM 758 N N . ILE A 1 101 ? 3.875 -2.449 -1.583 1.00 95.94 101 ILE A N 1
ATOM 759 C CA . ILE A 1 101 ? 2.570 -1.820 -1.397 1.00 95.94 101 ILE A CA 1
ATOM 760 C C . ILE A 1 101 ? 2.082 -2.103 0.016 1.00 95.94 101 ILE A C 1
ATOM 762 O O . ILE A 1 101 ? 1.690 -3.224 0.339 1.00 95.94 101 ILE A O 1
ATOM 766 N N . GLU A 1 102 ? 2.041 -1.071 0.843 1.00 96.81 102 GLU A N 1
ATOM 767 C CA . GLU A 1 102 ? 1.477 -1.123 2.185 1.00 96.81 102 GLU A CA 1
ATOM 768 C C . GLU A 1 102 ? -0.049 -1.200 2.098 1.00 96.81 102 GLU A C 1
ATOM 770 O O . GLU A 1 102 ? -0.689 -0.369 1.447 1.00 96.81 102 GLU A O 1
ATOM 775 N N . ARG A 1 103 ? -0.659 -2.191 2.754 1.00 97.62 103 ARG A N 1
ATOM 776 C CA . ARG A 1 103 ? -2.115 -2.387 2.765 1.00 97.62 103 ARG A CA 1
ATOM 777 C C . ARG A 1 103 ? -2.688 -2.016 4.127 1.00 97.62 103 ARG A C 1
ATOM 779 O O . ARG A 1 103 ? -2.278 -2.556 5.148 1.00 97.62 103 ARG A O 1
ATOM 786 N N . PHE A 1 104 ? -3.725 -1.187 4.151 1.00 97.81 104 PHE A N 1
ATOM 787 C CA . PHE A 1 104 ? -4.427 -0.759 5.362 1.00 97.81 104 PHE A CA 1
ATOM 788 C C . PHE A 1 104 ? -5.912 -1.081 5.276 1.00 97.81 104 PHE A C 1
ATOM 790 O O . PHE A 1 104 ? -6.543 -0.899 4.239 1.00 97.81 104 PHE A O 1
ATOM 797 N N . ASN A 1 105 ? -6.512 -1.535 6.374 1.00 97.31 105 ASN A N 1
ATOM 798 C CA . ASN A 1 105 ? -7.960 -1.717 6.435 1.00 97.31 105 ASN A CA 1
ATOM 799 C C . ASN A 1 105 ? -8.664 -0.353 6.357 1.00 97.31 105 ASN A C 1
ATOM 801 O O . ASN A 1 105 ? -8.390 0.535 7.164 1.00 97.31 105 ASN A O 1
ATOM 805 N N . LYS A 1 106 ? -9.603 -0.196 5.421 1.00 95.44 106 LYS A N 1
ATOM 806 C CA . LYS A 1 106 ? -10.276 1.084 5.165 1.00 95.44 106 LYS A CA 1
ATOM 807 C C . LYS A 1 106 ? -11.113 1.573 6.353 1.00 95.44 106 LYS A C 1
ATOM 809 O O . LYS A 1 106 ? -11.170 2.776 6.587 1.00 95.44 106 LYS A O 1
ATOM 814 N N . LYS A 1 107 ? -11.719 0.649 7.111 1.00 94.88 107 LYS A N 1
ATOM 815 C CA . LYS A 1 107 ? -12.571 0.948 8.276 1.00 94.88 107 LYS A CA 1
ATOM 816 C C . LYS A 1 107 ? -11.749 1.240 9.529 1.00 94.88 107 LYS A C 1
ATOM 818 O O . LYS A 1 107 ? -12.016 2.205 10.228 1.00 94.88 107 LYS A O 1
ATOM 823 N N . THR A 1 108 ? -10.758 0.399 9.826 1.00 95.94 108 THR A N 1
ATOM 824 C CA . THR A 1 108 ? -10.015 0.473 11.099 1.00 95.94 108 THR A CA 1
ATOM 825 C C . THR A 1 108 ? -8.700 1.241 11.004 1.00 95.94 108 THR A C 1
ATOM 827 O O . THR A 1 108 ? -8.070 1.497 12.029 1.00 95.94 108 THR A O 1
ATOM 830 N N . ARG A 1 109 ? -8.244 1.564 9.786 1.00 95.50 109 ARG A N 1
ATOM 831 C CA . ARG A 1 109 ? -6.936 2.177 9.491 1.00 95.50 109 ARG A CA 1
ATOM 832 C C . ARG A 1 109 ? -5.743 1.403 10.071 1.00 95.50 109 ARG A C 1
ATOM 834 O O . ARG A 1 109 ? -4.669 1.965 10.274 1.00 95.50 109 ARG A O 1
ATOM 841 N N . LYS A 1 110 ? -5.923 0.112 10.369 1.00 96.75 110 LYS A N 1
ATOM 842 C CA . LYS A 1 110 ? -4.850 -0.781 10.825 1.00 96.75 110 LYS A CA 1
ATOM 843 C C . LYS A 1 110 ? -4.063 -1.301 9.624 1.00 96.75 110 LYS A C 1
ATOM 845 O O . LYS A 1 110 ? -4.673 -1.665 8.614 1.00 96.75 110 LYS A O 1
ATOM 850 N N . HIS A 1 111 ? -2.739 -1.355 9.754 1.00 97.31 111 HIS A N 1
ATOM 851 C CA . HIS A 1 111 ? -1.872 -2.010 8.781 1.00 97.31 111 HIS A CA 1
ATOM 852 C C . HIS A 1 111 ? -2.215 -3.503 8.680 1.00 97.31 111 HIS A C 1
ATOM 854 O O . HIS A 1 111 ? -2.475 -4.165 9.684 1.00 97.31 111 HIS A O 1
ATOM 860 N N . ALA A 1 112 ? -2.262 -4.014 7.455 1.00 96.62 112 ALA A N 1
ATOM 861 C CA . ALA A 1 112 ? -2.692 -5.360 7.096 1.00 96.62 112 ALA A CA 1
ATOM 862 C C . ALA A 1 112 ? -1.621 -6.109 6.280 1.00 96.62 112 ALA A C 1
ATOM 864 O O . ALA A 1 112 ? -1.954 -7.065 5.570 1.00 96.62 112 ALA A O 1
ATOM 865 N N . GLY A 1 113 ? -0.365 -5.669 6.379 1.00 95.50 113 GLY A N 1
ATOM 866 C CA . GLY A 1 113 ? 0.792 -6.254 5.709 1.00 95.50 113 GLY A CA 1
ATOM 867 C C . GLY A 1 113 ? 1.173 -5.534 4.419 1.00 95.50 113 GLY A C 1
ATOM 868 O O . GLY A 1 113 ? 0.384 -4.766 3.861 1.00 95.50 113 GLY A O 1
ATOM 869 N N . SER A 1 114 ? 2.366 -5.849 3.929 1.00 94.25 114 SER A N 1
ATOM 870 C CA . SER A 1 114 ? 2.893 -5.334 2.665 1.00 94.25 114 SER A CA 1
ATOM 871 C C . SER A 1 114 ? 2.729 -6.381 1.565 1.00 94.25 114 SER A C 1
ATOM 873 O O . SER A 1 114 ? 2.875 -7.590 1.794 1.00 94.25 114 SER A O 1
ATOM 875 N N . LEU A 1 115 ? 2.395 -5.913 0.368 1.00 95.00 115 LEU A N 1
ATOM 876 C CA . LEU A 1 115 ? 2.117 -6.731 -0.803 1.00 95.00 115 LEU A CA 1
ATOM 877 C C . LEU A 1 115 ? 3.221 -6.607 -1.846 1.00 95.00 115 LEU A C 1
ATOM 879 O O . LEU A 1 115 ? 3.815 -5.544 -2.031 1.00 95.00 115 LEU A O 1
ATOM 883 N N . GLU A 1 116 ? 3.426 -7.697 -2.571 1.00 93.00 116 GLU A N 1
ATOM 884 C CA . GLU A 1 116 ? 4.278 -7.736 -3.749 1.00 93.00 116 GLU A CA 1
ATOM 885 C C . GLU A 1 116 ? 3.629 -6.914 -4.894 1.00 93.00 116 GLU A C 1
ATOM 887 O O . GLU A 1 116 ? 2.429 -7.063 -5.146 1.00 93.00 116 GLU A O 1
ATOM 892 N N . PRO A 1 117 ? 4.359 -6.016 -5.583 1.00 92.56 117 PRO A N 1
ATOM 893 C CA . PRO A 1 117 ? 3.740 -5.111 -6.557 1.00 92.56 117 PRO A CA 1
ATOM 894 C C . PRO A 1 117 ? 3.322 -5.733 -7.894 1.00 92.56 117 PRO A C 1
ATOM 896 O O . PRO A 1 117 ? 2.553 -5.113 -8.633 1.00 92.56 117 PRO A O 1
ATOM 899 N N . VAL A 1 118 ? 3.832 -6.901 -8.273 1.00 91.25 118 VAL A N 1
ATOM 900 C CA . VAL A 1 118 ? 3.438 -7.583 -9.510 1.00 91.25 118 VAL A CA 1
ATOM 901 C C . VAL A 1 118 ? 2.057 -8.211 -9.355 1.00 91.25 118 VAL A C 1
ATOM 903 O O . VAL A 1 118 ? 1.162 -7.926 -10.153 1.00 91.25 118 VAL A O 1
ATOM 906 N N . ASN A 1 119 ? 1.857 -9.025 -8.319 1.00 90.94 119 ASN A N 1
ATOM 907 C CA . ASN A 1 119 ? 0.653 -9.845 -8.160 1.00 90.94 119 ASN A CA 1
ATOM 908 C C . ASN A 1 119 ? -0.223 -9.468 -6.950 1.00 90.94 119 ASN A C 1
ATOM 910 O O . ASN A 1 119 ? -1.387 -9.871 -6.891 1.00 90.94 119 ASN A O 1
ATOM 914 N N . GLY A 1 120 ? 0.281 -8.660 -6.016 1.00 91.25 120 GLY A N 1
ATOM 915 C CA . GLY A 1 120 ? -0.437 -8.280 -4.799 1.00 91.25 120 GLY A CA 1
ATOM 916 C C . GLY A 1 120 ? -0.430 -9.322 -3.693 1.00 91.25 120 GLY A C 1
ATOM 917 O O . GLY A 1 120 ? -1.269 -9.250 -2.793 1.00 91.25 120 GLY A O 1
ATOM 918 N N . THR A 1 121 ? 0.458 -10.309 -3.766 1.00 92.44 121 THR A N 1
ATOM 919 C CA . THR A 1 121 ? 0.558 -11.357 -2.751 1.00 92.44 121 THR A CA 1
ATOM 920 C C . THR A 1 121 ? 1.137 -10.755 -1.473 1.00 92.44 121 THR A C 1
ATOM 922 O O . THR A 1 121 ? 2.164 -10.073 -1.534 1.00 92.44 121 THR A O 1
ATOM 925 N N . PRO A 1 122 ? 0.499 -10.961 -0.310 1.00 92.31 122 PRO A N 1
ATOM 926 C CA . PRO A 1 122 ? 1.050 -10.507 0.956 1.00 92.31 122 PRO A CA 1
ATOM 927 C C . PRO A 1 122 ? 2.321 -11.285 1.281 1.00 92.31 122 PRO A C 1
ATOM 929 O O . PRO A 1 122 ? 2.316 -12.513 1.246 1.00 92.31 122 PRO A O 1
ATOM 932 N N . TYR A 1 123 ? 3.390 -10.570 1.624 1.00 88.81 123 TYR A N 1
ATOM 933 C CA . TYR A 1 123 ? 4.667 -11.195 1.981 1.00 88.81 123 TYR A CA 1
ATOM 934 C C . TYR A 1 123 ? 5.243 -10.684 3.309 1.00 88.81 123 TYR A C 1
ATOM 936 O O . TYR A 1 123 ? 6.053 -11.372 3.925 1.00 88.81 123 TYR A O 1
ATOM 944 N N . LYS A 1 124 ? 4.789 -9.520 3.796 1.00 89.50 124 LYS A N 1
ATOM 945 C CA . LYS A 1 124 ? 5.066 -9.045 5.160 1.00 89.50 124 LYS A CA 1
ATOM 946 C C . LYS A 1 124 ? 3.802 -9.101 6.020 1.00 89.50 124 LYS A C 1
ATOM 948 O O . LYS A 1 124 ? 2.716 -8.777 5.526 1.00 89.50 124 LYS A O 1
ATOM 953 N N . PRO A 1 125 ? 3.920 -9.480 7.304 1.00 93.50 125 PRO A N 1
ATOM 954 C CA . PRO A 1 125 ? 2.785 -9.526 8.214 1.00 93.50 125 PRO A CA 1
ATOM 955 C C . PRO A 1 125 ? 2.284 -8.122 8.582 1.00 93.50 125 PRO A C 1
ATOM 957 O O . PRO A 1 125 ? 2.933 -7.103 8.340 1.00 93.50 125 PRO A O 1
ATOM 960 N N . ALA A 1 126 ? 1.104 -8.075 9.199 1.00 94.19 126 ALA A N 1
ATOM 961 C CA . ALA A 1 126 ? 0.555 -6.850 9.764 1.00 94.19 126 ALA A CA 1
ATOM 962 C C . ALA A 1 126 ? 1.422 -6.333 10.924 1.00 94.19 126 ALA A C 1
ATOM 964 O O . ALA A 1 126 ? 1.881 -7.102 11.763 1.00 94.19 126 ALA A O 1
ATOM 965 N N . VAL A 1 127 ? 1.571 -5.010 11.002 1.00 94.38 127 VAL A N 1
ATOM 966 C CA . VAL A 1 127 ? 2.322 -4.322 12.063 1.00 94.38 127 VAL A CA 1
ATOM 967 C C . VAL A 1 127 ? 1.349 -3.395 12.790 1.00 94.38 127 VAL A C 1
ATOM 969 O O . VAL A 1 127 ? 0.983 -2.364 12.230 1.00 94.38 127 VAL A O 1
ATOM 972 N N . PRO A 1 128 ? 0.881 -3.732 14.007 1.00 89.25 128 PRO A N 1
ATOM 973 C CA . PRO A 1 128 ? -0.205 -3.002 14.671 1.00 89.25 128 PRO A CA 1
ATOM 974 C C . PRO A 1 128 ? 0.063 -1.510 14.897 1.00 89.25 128 PRO A C 1
ATOM 976 O O . PRO A 1 128 ? -0.873 -0.707 14.923 1.00 89.25 128 PRO A O 1
ATOM 979 N N . THR A 1 129 ? 1.334 -1.145 15.060 1.00 92.81 129 THR A N 1
ATOM 980 C CA . THR A 1 129 ? 1.784 0.233 15.276 1.00 92.81 129 THR A CA 1
ATOM 981 C C . THR A 1 129 ? 1.890 1.032 13.978 1.00 92.81 129 THR A C 1
ATOM 983 O O . THR A 1 129 ? 1.874 2.260 14.030 1.00 92.81 129 THR A O 1
ATOM 986 N N . HIS A 1 130 ? 1.943 0.371 12.815 1.00 93.12 130 HIS A N 1
ATOM 987 C CA . HIS A 1 130 ? 2.072 1.049 11.531 1.00 93.12 130 HIS A CA 1
ATOM 988 C C . HIS A 1 130 ? 0.733 1.665 11.110 1.00 93.12 130 HIS A C 1
ATOM 990 O O . HIS A 1 130 ? -0.324 1.021 11.132 1.00 93.12 130 HIS A O 1
ATOM 996 N N . ARG A 1 131 ? 0.775 2.947 10.748 1.00 94.88 131 ARG A N 1
ATOM 997 C CA . ARG A 1 131 ? -0.386 3.746 10.359 1.00 94.88 131 ARG A CA 1
ATOM 998 C C . ARG A 1 131 ? -0.212 4.241 8.932 1.00 94.88 131 ARG A C 1
ATOM 1000 O O . ARG A 1 131 ? 0.918 4.489 8.525 1.00 94.88 131 ARG A O 1
ATOM 1007 N N . PRO A 1 132 ? -1.316 4.415 8.193 1.00 94.75 132 PRO A N 1
ATOM 1008 C CA . PRO A 1 132 ? -1.229 4.979 6.861 1.00 94.75 132 PRO A CA 1
ATOM 1009 C C . PRO A 1 132 ? -0.674 6.398 6.914 1.00 94.75 132 PRO A C 1
ATOM 1011 O O . PRO A 1 132 ? -1.045 7.187 7.791 1.00 94.75 132 PRO A O 1
ATOM 1014 N N . LYS A 1 133 ? 0.178 6.724 5.943 1.00 93.62 133 LYS A N 1
ATOM 1015 C CA . LYS A 1 133 ? 0.738 8.066 5.755 1.00 93.62 133 LYS A CA 1
ATOM 1016 C C . LYS A 1 133 ? -0.363 9.044 5.357 1.00 93.62 133 LYS A C 1
ATOM 1018 O O . LYS A 1 133 ? -0.397 10.188 5.810 1.00 93.62 133 LYS A O 1
ATOM 1023 N N . THR A 1 134 ? -1.309 8.576 4.552 1.00 90.62 134 THR A N 1
ATOM 1024 C CA . THR A 1 134 ? -2.471 9.341 4.125 1.00 90.62 134 THR A CA 1
ATOM 1025 C C . THR A 1 134 ? -3.479 9.451 5.263 1.00 90.62 134 THR A C 1
ATOM 1027 O O . THR A 1 134 ? -3.875 8.473 5.907 1.00 90.62 134 THR A O 1
ATOM 1030 N N . LYS A 1 135 ? -3.954 10.674 5.494 1.00 90.75 135 LYS A N 1
ATOM 1031 C CA . LYS A 1 135 ? -5.086 10.946 6.381 1.00 90.75 135 LYS A CA 1
ATOM 1032 C C . LYS A 1 135 ? -6.377 10.899 5.560 1.00 90.75 135 LYS A C 1
ATOM 1034 O O . LYS A 1 135 ? -6.479 11.592 4.548 1.00 90.75 135 LYS A O 1
ATOM 1039 N N . TRP A 1 136 ? -7.342 10.073 5.971 1.00 89.44 136 TRP A N 1
ATOM 1040 C CA . TRP A 1 136 ? -8.659 9.980 5.335 1.0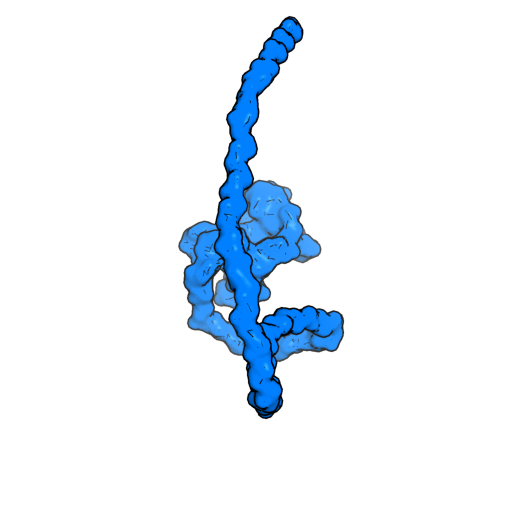0 89.44 136 TRP A CA 1
ATOM 1041 C C . TRP A 1 136 ? -9.784 9.787 6.330 1.00 89.44 136 TRP A C 1
ATOM 1043 O O . TRP A 1 136 ? -9.519 9.230 7.423 1.00 89.44 136 TRP A O 1
#

Sequence (136 aa):
MRKSIRAVLSSTACLASLLLAPAGFHPPAADASASSVIAPAKPKPPRNQPPAAPQPAPSGRTVNSKSPATSPFWNRLRNFKAGARHDDKYVYEWDYLHGDIERFNKKTRKHAGSLEPVNGTPYKPAVPTHRPKTKW

Foldseek 3Di:
DDDDDDDDDDDDDDDDDDDDDDDDDDDDDDDDDDPPPDDPDPDDPPPDDDPDDPDDPPPDQPPPQLDLVPFPQSVPFDADPPRWGDDPFWIWDQDNVRSWIWIAGPVPQFTAATARRHPRHGDGGTDRPDGDPDDD

InterPro domains:
  IPR009105 Colicin E3-like ribonuclease domain [PF09000] (86-129)
  IPR036725 Colicin E3-like ribonuclease domain superfamily [G3DSA:3.10.380.10] (33-134)
  IPR036725 Colicin E3-like ribonuclease domain superfamily [SSF63840] (86-133)

Organism: NCBI:txid504805

Radius of gyration: 27.51 Å; chains: 1; bounding box: 28×70×78 Å

Secondary structure (DSSP, 8-state):
-------------------------PPPP-----------PPPPPPTTPPPP----------TT-SSGGG-HHHHTSEE-GGG-EE-SSEEEEEETTTTEEEEEETTT--EEEEE-TTT--B-S---TT---SS--

pLDDT: mean 72.06, std 23.08, range [37.97, 98.06]